Protein AF-A0A6B0XYG4-F1 (afdb_monomer_lite)

Structure (mmCIF, N/CA/C/O backbone):
data_AF-A0A6B0XYG4-F1
#
_entry.id   AF-A0A6B0XYG4-F1
#
loop_
_atom_site.group_PDB
_atom_site.id
_atom_site.type_symbol
_atom_site.label_atom_id
_a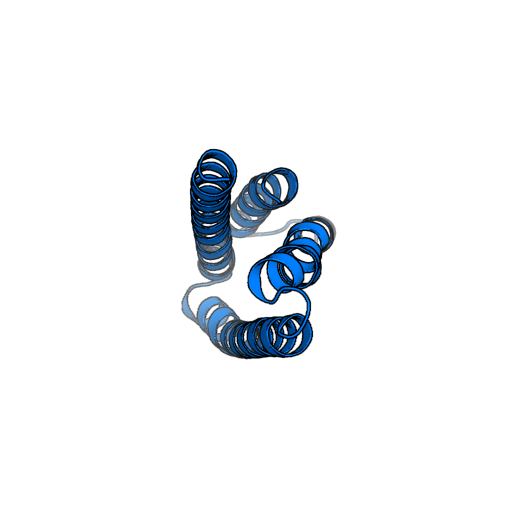tom_site.label_alt_id
_atom_site.label_comp_id
_atom_site.label_asym_id
_atom_site.label_entity_id
_atom_site.label_seq_id
_atom_site.pdbx_PDB_ins_code
_atom_site.Cartn_x
_atom_site.Cartn_y
_atom_site.Cartn_z
_atom_site.occupancy
_atom_site.B_iso_or_equiv
_atom_site.auth_seq_id
_atom_site.auth_comp_id
_atom_site.auth_asym_id
_atom_site.auth_atom_id
_atom_site.pdbx_PDB_model_num
ATOM 1 N N . MET A 1 1 ? -2.395 9.507 6.071 1.00 77.06 1 MET A N 1
ATOM 2 C CA . MET A 1 1 ? -2.700 8.281 5.297 1.00 77.06 1 MET A CA 1
ATOM 3 C C . MET A 1 1 ? -2.680 8.533 3.785 1.00 77.06 1 MET A C 1
ATOM 5 O O . MET A 1 1 ? -1.785 8.017 3.128 1.00 77.06 1 MET A O 1
ATOM 9 N N . LEU A 1 2 ? -3.558 9.382 3.230 1.00 79.44 2 LEU A N 1
ATOM 10 C CA . LEU A 1 2 ? -3.598 9.676 1.780 1.00 79.44 2 LEU A CA 1
ATOM 11 C C . LEU A 1 2 ? -2.284 10.247 1.215 1.00 79.44 2 LEU A C 1
ATOM 13 O O . LEU A 1 2 ? -1.827 9.803 0.166 1.00 79.44 2 LEU A O 1
ATOM 17 N N . ALA A 1 3 ? -1.633 11.151 1.955 1.00 79.94 3 ALA A N 1
ATOM 18 C CA . ALA A 1 3 ? -0.347 11.739 1.570 1.00 79.94 3 ALA A CA 1
ATOM 19 C C . ALA A 1 3 ? 0.798 10.715 1.422 1.00 79.94 3 ALA A C 1
ATOM 21 O O . ALA A 1 3 ? 1.766 11.000 0.733 1.00 79.94 3 ALA A O 1
ATOM 22 N N . GLY A 1 4 ? 0.691 9.532 2.045 1.00 80.44 4 GLY A N 1
ATOM 23 C CA . GLY A 1 4 ? 1.644 8.431 1.857 1.00 80.44 4 GLY A CA 1
ATOM 24 C C . GLY A 1 4 ? 1.225 7.460 0.748 1.00 80.44 4 GLY A C 1
ATOM 25 O O . GLY A 1 4 ? 2.068 6.991 -0.008 1.00 80.44 4 GLY A O 1
ATOM 26 N N . LEU A 1 5 ? -0.079 7.195 0.605 1.00 83.31 5 LEU A N 1
ATOM 27 C CA . LEU A 1 5 ? -0.608 6.233 -0.373 1.00 83.31 5 LEU A CA 1
ATOM 28 C C . LEU A 1 5 ? -0.521 6.727 -1.824 1.00 83.31 5 LEU A C 1
ATOM 30 O O . LEU A 1 5 ? -0.195 5.948 -2.712 1.00 83.31 5 LEU A O 1
ATOM 34 N N . ILE A 1 6 ? -0.783 8.011 -2.076 1.00 87.06 6 ILE A N 1
ATOM 35 C CA . ILE A 1 6 ? -0.726 8.588 -3.430 1.00 87.06 6 ILE A CA 1
ATOM 36 C C . ILE A 1 6 ? 0.686 8.481 -4.038 1.00 87.06 6 ILE A C 1
ATOM 38 O O . ILE A 1 6 ? 0.818 7.917 -5.127 1.00 87.06 6 ILE A O 1
ATOM 42 N N . PRO A 1 7 ? 1.758 8.950 -3.369 1.00 86.88 7 PRO A N 1
ATOM 43 C CA . PRO A 1 7 ? 3.105 8.790 -3.909 1.00 86.88 7 PRO A CA 1
ATOM 44 C C . PRO A 1 7 ? 3.560 7.324 -3.939 1.00 86.88 7 PRO A C 1
ATOM 46 O O . PRO A 1 7 ? 4.327 6.957 -4.824 1.00 86.88 7 PRO A O 1
ATOM 49 N N . LEU A 1 8 ? 3.045 6.459 -3.056 1.00 87.19 8 LEU A N 1
ATOM 50 C CA . LEU A 1 8 ? 3.312 5.018 -3.109 1.00 87.19 8 LEU A CA 1
ATOM 51 C C . LEU A 1 8 ? 2.767 4.379 -4.398 1.00 87.19 8 LEU A C 1
ATOM 53 O O . LEU A 1 8 ? 3.479 3.608 -5.037 1.00 87.19 8 LEU A O 1
ATOM 57 N N . ILE A 1 9 ? 1.546 4.731 -4.819 1.00 88.81 9 ILE A N 1
ATOM 58 C CA . ILE A 1 9 ? 0.968 4.268 -6.093 1.00 88.81 9 ILE A CA 1
ATOM 59 C C . ILE A 1 9 ? 1.848 4.708 -7.270 1.00 88.81 9 ILE A C 1
ATOM 61 O O . ILE A 1 9 ? 2.130 3.905 -8.158 1.00 88.81 9 ILE A O 1
ATOM 65 N N . ALA A 1 10 ? 2.324 5.957 -7.260 1.00 88.25 10 ALA A N 1
ATOM 66 C CA . ALA A 1 10 ? 3.211 6.470 -8.302 1.00 88.25 10 ALA A CA 1
ATOM 67 C C . ALA A 1 10 ? 4.550 5.711 -8.348 1.00 88.25 10 ALA A C 1
ATOM 69 O O . ALA A 1 10 ? 4.987 5.314 -9.425 1.00 88.25 10 ALA A O 1
ATOM 70 N N . ILE A 1 11 ? 5.172 5.449 -7.193 1.00 87.94 11 ILE A N 1
ATOM 71 C CA . ILE A 1 11 ? 6.427 4.684 -7.102 1.00 87.94 11 ILE A CA 1
ATOM 72 C C . ILE A 1 11 ? 6.242 3.255 -7.621 1.00 87.94 11 ILE A C 1
ATOM 74 O O . ILE A 1 11 ? 7.068 2.781 -8.398 1.00 87.94 11 ILE A O 1
ATOM 78 N N . LEU A 1 12 ? 5.150 2.582 -7.248 1.00 85.62 12 LEU A N 1
ATOM 79 C CA . LEU A 1 12 ? 4.845 1.233 -7.733 1.00 85.62 12 LEU A CA 1
ATOM 80 C C . LEU A 1 12 ? 4.578 1.217 -9.245 1.00 85.62 12 LEU A C 1
ATOM 82 O O . LEU A 1 12 ? 5.052 0.319 -9.937 1.00 85.62 12 LEU A O 1
ATOM 86 N N . GLY A 1 13 ? 3.892 2.234 -9.774 1.00 85.19 13 GLY A N 1
ATOM 87 C CA . GLY A 1 13 ? 3.690 2.400 -11.214 1.00 85.19 13 GLY A CA 1
ATOM 88 C C . GLY A 1 13 ? 5.001 2.612 -11.976 1.00 85.19 13 GLY A C 1
ATOM 89 O O . GLY A 1 13 ? 5.212 2.000 -13.020 1.00 85.19 13 GLY A O 1
ATOM 90 N N . ILE A 1 14 ? 5.918 3.415 -11.423 1.00 85.38 14 ILE A N 1
ATOM 91 C CA . ILE A 1 14 ? 7.259 3.612 -11.989 1.00 85.38 14 ILE A CA 1
ATOM 92 C C . ILE A 1 14 ? 8.037 2.294 -11.955 1.00 85.38 14 ILE A C 1
ATOM 94 O O . ILE A 1 14 ? 8.592 1.895 -12.974 1.00 85.38 14 ILE A O 1
ATOM 98 N N . MET A 1 15 ? 8.036 1.576 -10.830 1.00 83.81 15 MET A N 1
ATOM 99 C CA . MET A 1 15 ? 8.718 0.283 -10.717 1.00 83.81 15 MET A CA 1
ATOM 100 C C . MET A 1 15 ? 8.186 -0.755 -11.710 1.00 83.81 15 MET A C 1
ATOM 102 O O . MET A 1 15 ? 8.984 -1.451 -12.329 1.00 83.81 15 MET A O 1
ATOM 106 N N . GLY A 1 16 ? 6.869 -0.812 -11.925 1.00 81.94 16 GLY A N 1
ATOM 107 C CA . GLY A 1 16 ? 6.248 -1.699 -12.913 1.00 81.94 16 GLY A CA 1
ATOM 108 C C . GLY A 1 16 ? 6.489 -1.306 -14.377 1.00 81.94 16 GLY A C 1
ATOM 109 O O . GLY A 1 16 ? 6.043 -2.013 -15.273 1.00 81.94 16 GLY A O 1
ATOM 110 N N . SER A 1 17 ? 7.156 -0.176 -14.631 1.00 81.94 17 SER A N 1
ATOM 111 C CA . SER A 1 17 ? 7.543 0.279 -15.974 1.00 81.94 17 SER A CA 1
ATOM 112 C C . SER A 1 17 ? 9.025 0.036 -16.297 1.00 81.94 17 SER A C 1
ATOM 114 O O . SER A 1 17 ? 9.431 0.130 -17.457 1.00 81.94 17 SER A O 1
ATOM 116 N N . ILE A 1 18 ? 9.843 -0.300 -15.289 1.00 82.00 18 ILE A N 1
ATOM 117 C CA . ILE A 1 18 ? 11.282 -0.541 -15.443 1.00 82.00 18 ILE A CA 1
ATOM 118 C C . ILE A 1 18 ? 11.503 -1.985 -15.907 1.00 82.00 18 ILE A C 1
ATOM 120 O O . ILE A 1 18 ? 11.527 -2.913 -15.104 1.00 82.00 18 ILE A O 1
ATOM 124 N N . ARG A 1 19 ? 11.711 -2.162 -17.216 1.00 69.56 19 ARG A N 1
ATOM 125 C CA . ARG A 1 19 ? 11.969 -3.476 -17.835 1.00 69.56 19 ARG A CA 1
ATOM 126 C C . ARG A 1 19 ? 13.431 -3.910 -17.755 1.00 69.56 19 ARG A C 1
ATOM 128 O O . ARG A 1 19 ? 13.705 -5.074 -17.494 1.00 69.56 19 ARG A O 1
ATOM 135 N N . GLU A 1 20 ? 14.357 -2.967 -17.931 1.00 72.56 20 GLU A N 1
ATOM 136 C CA . GLU A 1 20 ? 15.801 -3.200 -17.827 1.00 72.56 20 GLU A CA 1
ATOM 137 C C . GLU A 1 20 ? 16.459 -2.082 -17.007 1.00 72.56 20 GLU A C 1
ATOM 139 O O . GLU A 1 20 ? 16.703 -0.984 -17.517 1.00 72.56 20 GLU A O 1
ATOM 144 N N . PRO A 1 21 ? 16.723 -2.305 -15.711 1.00 68.50 21 PRO A N 1
ATOM 145 C CA . PRO A 1 21 ? 17.423 -1.320 -14.906 1.00 68.50 21 PRO A CA 1
ATOM 146 C C . PRO A 1 21 ? 18.899 -1.273 -15.317 1.00 68.50 21 PRO A C 1
ATOM 148 O O . PRO A 1 21 ? 19.650 -2.212 -15.072 1.00 68.50 21 PRO A O 1
ATOM 151 N N . GLY A 1 22 ? 19.348 -0.142 -15.869 1.00 72.94 22 GLY A N 1
ATOM 152 C CA . GLY A 1 22 ? 20.773 0.097 -16.148 1.00 72.94 22 GLY A CA 1
ATOM 153 C C . GLY A 1 22 ? 21.660 0.142 -14.890 1.00 72.94 22 GLY A C 1
ATOM 154 O O . GLY A 1 22 ? 22.882 0.124 -14.994 1.00 72.94 22 GLY A O 1
ATOM 155 N N . SER A 1 23 ? 21.060 0.206 -13.694 1.00 80.00 23 SER A N 1
ATOM 156 C CA . SER A 1 23 ? 21.736 0.136 -12.395 1.00 80.00 23 SER A CA 1
ATOM 157 C C . SER A 1 23 ? 20.794 -0.395 -11.312 1.00 80.00 23 SER A C 1
ATOM 159 O O . SER A 1 23 ? 19.624 -0.013 -11.254 1.00 80.00 23 SER A O 1
ATOM 161 N N . ALA A 1 24 ? 21.323 -1.218 -10.401 1.00 82.69 24 ALA A N 1
ATOM 162 C CA . ALA A 1 24 ? 20.587 -1.751 -9.252 1.00 82.69 24 ALA A CA 1
ATOM 163 C C . ALA A 1 24 ? 20.234 -0.684 -8.197 1.00 82.69 24 ALA A C 1
ATOM 165 O O . ALA A 1 24 ? 19.333 -0.893 -7.387 1.00 82.69 24 ALA A O 1
ATOM 166 N N . VAL A 1 25 ? 20.909 0.472 -8.214 1.00 88.19 25 VAL A N 1
ATOM 167 C CA . VAL A 1 25 ? 20.706 1.546 -7.226 1.00 88.19 25 VAL A CA 1
ATOM 168 C C . VAL A 1 25 ? 19.293 2.124 -7.313 1.00 88.19 25 VAL A C 1
ATOM 170 O O . VAL A 1 25 ? 18.669 2.377 -6.285 1.00 88.19 25 VAL A O 1
ATOM 173 N N . LEU A 1 26 ? 18.762 2.299 -8.525 1.00 85.00 26 LEU A N 1
ATOM 174 C CA . LEU A 1 26 ? 17.454 2.922 -8.727 1.00 85.00 26 LEU A CA 1
ATOM 175 C C . LEU A 1 26 ? 16.302 2.074 -8.141 1.00 85.00 26 LEU A C 1
ATOM 177 O O . LEU A 1 26 ? 15.550 2.612 -7.328 1.00 85.00 26 LEU A O 1
ATOM 181 N N . PRO A 1 27 ? 16.173 0.764 -8.445 1.00 84.75 27 PRO A N 1
ATOM 182 C CA . PRO A 1 27 ? 15.197 -0.099 -7.777 1.00 84.75 27 PRO A CA 1
ATOM 183 C C . PRO A 1 27 ? 15.337 -0.115 -6.249 1.00 84.75 27 PRO A C 1
ATOM 185 O O . PRO A 1 27 ? 14.332 -0.060 -5.546 1.00 84.75 27 PRO A O 1
ATOM 188 N N . LEU A 1 28 ? 16.567 -0.135 -5.725 1.00 87.25 28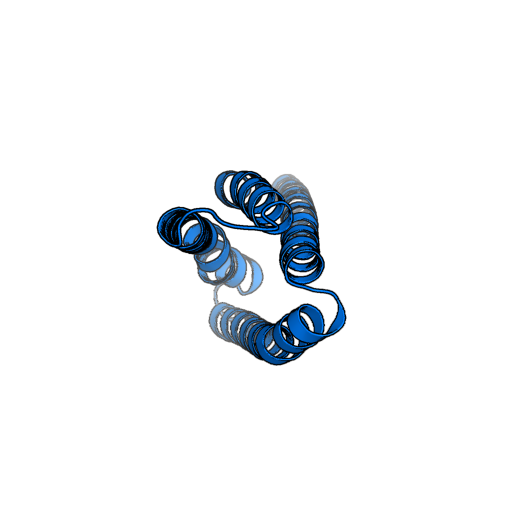 LEU A N 1
ATOM 189 C CA . LEU A 1 28 ? 16.838 -0.118 -4.281 1.00 87.25 28 LEU A CA 1
ATOM 190 C C . LEU A 1 28 ? 16.303 1.148 -3.601 1.00 87.25 28 LEU A C 1
ATOM 192 O O . LEU A 1 28 ? 15.655 1.065 -2.555 1.00 87.25 28 LEU A O 1
ATOM 196 N N . VAL A 1 29 ? 16.534 2.315 -4.207 1.00 90.81 29 VAL A N 1
ATOM 197 C CA . VAL A 1 29 ? 16.018 3.594 -3.703 1.00 90.81 29 VAL A CA 1
ATOM 198 C C . VAL A 1 29 ? 14.492 3.625 -3.759 1.00 90.81 29 VAL A C 1
ATOM 200 O O . VAL A 1 29 ? 13.863 4.029 -2.784 1.00 90.81 29 VAL A O 1
ATOM 203 N N . LEU A 1 30 ? 13.887 3.157 -4.855 1.00 87.69 30 LEU A N 1
ATOM 204 C CA . LEU A 1 30 ? 12.430 3.138 -5.016 1.00 87.69 30 LEU A CA 1
ATOM 205 C C . LEU A 1 30 ? 11.745 2.209 -4.004 1.00 87.69 30 LEU A C 1
ATOM 207 O O . LEU A 1 30 ? 10.768 2.616 -3.379 1.00 87.69 30 LEU A O 1
ATOM 211 N N . VAL A 1 31 ? 12.285 1.008 -3.771 1.00 87.50 31 VAL A N 1
ATOM 212 C CA . VAL A 1 31 ? 11.771 0.082 -2.744 1.00 87.50 31 VAL A CA 1
ATOM 213 C C . VAL A 1 31 ? 11.922 0.674 -1.344 1.00 87.50 31 VAL A C 1
ATOM 215 O O . VAL A 1 31 ? 10.992 0.606 -0.542 1.00 87.50 31 VAL A O 1
ATOM 218 N N . SER A 1 32 ? 13.063 1.302 -1.051 1.00 90.00 32 SER A N 1
ATOM 219 C CA . SER A 1 32 ? 13.302 1.939 0.251 1.00 90.00 32 SER A CA 1
ATOM 220 C C . SER A 1 32 ? 12.344 3.109 0.490 1.00 90.00 32 SER A C 1
ATOM 222 O O . SER A 1 32 ? 11.773 3.238 1.572 1.00 90.00 32 SER A O 1
ATOM 224 N N . ALA A 1 33 ? 12.110 3.933 -0.534 1.00 89.31 33 ALA A N 1
ATOM 225 C CA . ALA A 1 33 ? 11.134 5.014 -0.484 1.00 89.31 33 ALA A CA 1
ATOM 226 C C . ALA A 1 33 ? 9.711 4.470 -0.279 1.00 89.31 33 ALA A C 1
ATOM 228 O O . ALA A 1 33 ? 8.993 4.957 0.593 1.00 89.31 33 ALA A O 1
ATOM 229 N N . ALA A 1 34 ? 9.321 3.422 -1.011 1.00 88.31 34 ALA A N 1
ATOM 230 C CA . ALA A 1 34 ? 8.029 2.763 -0.834 1.00 88.31 34 ALA A CA 1
ATOM 231 C C . ALA A 1 34 ? 7.832 2.258 0.607 1.00 88.31 34 ALA A C 1
ATOM 233 O O . ALA A 1 34 ? 6.774 2.489 1.195 1.00 88.31 34 ALA A O 1
ATOM 234 N N . ALA A 1 35 ? 8.859 1.644 1.206 1.00 87.12 35 ALA A N 1
ATOM 235 C CA . ALA A 1 35 ? 8.815 1.171 2.588 1.00 87.12 35 ALA A CA 1
ATOM 236 C C . ALA A 1 35 ? 8.598 2.319 3.590 1.00 87.12 35 ALA A C 1
ATOM 238 O O . ALA A 1 35 ? 7.716 2.228 4.442 1.00 87.12 35 ALA A O 1
ATOM 239 N N . ILE A 1 36 ? 9.336 3.427 3.453 1.00 88.69 36 ILE A N 1
ATOM 240 C CA . ILE A 1 36 ? 9.175 4.614 4.313 1.00 88.69 36 ILE A CA 1
ATOM 241 C C . ILE A 1 36 ? 7.755 5.183 4.201 1.00 88.69 36 ILE A C 1
ATOM 243 O O . ILE A 1 36 ? 7.124 5.493 5.212 1.00 88.69 36 ILE A O 1
ATOM 247 N N . LEU A 1 37 ? 7.227 5.289 2.980 1.00 87.38 37 LEU A N 1
ATOM 248 C CA . LEU A 1 37 ? 5.880 5.807 2.735 1.00 87.38 37 LEU A CA 1
ATOM 249 C C . LEU A 1 37 ? 4.786 4.910 3.330 1.00 87.38 37 LEU A C 1
ATOM 251 O O . LEU A 1 37 ? 3.743 5.415 3.751 1.00 87.38 37 LEU A O 1
ATOM 255 N N . MET A 1 38 ? 5.021 3.598 3.396 1.00 83.50 38 MET A N 1
ATOM 256 C CA . MET A 1 38 ? 4.073 2.618 3.928 1.00 83.50 38 MET A CA 1
ATOM 257 C C . MET A 1 38 ? 3.951 2.656 5.462 1.00 83.50 38 MET A C 1
ATOM 259 O O . MET A 1 38 ? 2.883 2.339 5.992 1.00 83.50 38 MET A O 1
ATOM 263 N N . ILE A 1 39 ? 4.985 3.108 6.185 1.00 84.56 39 ILE A N 1
ATOM 264 C CA . ILE A 1 39 ? 4.971 3.194 7.660 1.00 84.56 39 ILE A CA 1
ATOM 265 C C . ILE A 1 39 ? 3.811 4.064 8.163 1.00 84.56 39 ILE A C 1
ATOM 267 O O . ILE A 1 39 ? 3.182 3.735 9.171 1.00 84.56 39 ILE A O 1
ATOM 271 N N . GLY A 1 40 ? 3.495 5.152 7.453 1.00 83.06 40 GLY A N 1
ATOM 272 C CA . GLY A 1 40 ? 2.424 6.079 7.826 1.00 83.06 40 GLY A CA 1
ATOM 273 C C . GLY A 1 40 ? 1.036 5.424 7.826 1.00 83.06 40 GLY A C 1
ATOM 274 O O . GLY A 1 40 ? 0.386 5.392 8.871 1.00 83.06 40 GLY A O 1
ATOM 275 N N . PRO A 1 41 ? 0.556 4.899 6.680 1.00 81.44 41 PRO A N 1
ATOM 276 C CA . PRO A 1 41 ? -0.704 4.160 6.604 1.00 81.44 41 PRO A CA 1
ATOM 277 C C . PRO A 1 41 ? -0.776 2.973 7.571 1.00 81.44 41 PRO A C 1
ATOM 279 O O . PRO A 1 41 ? -1.807 2.791 8.213 1.00 81.44 41 PRO A O 1
ATOM 282 N N . TYR A 1 42 ? 0.315 2.214 7.715 1.00 80.38 42 TYR A N 1
ATOM 283 C CA . TYR A 1 42 ? 0.367 1.059 8.612 1.00 80.38 42 TYR A CA 1
ATOM 284 C C . TYR A 1 42 ? 0.176 1.461 10.083 1.00 80.38 42 TYR A C 1
ATOM 286 O O . TYR A 1 42 ? -0.708 0.944 10.766 1.00 80.38 42 TYR A O 1
ATOM 294 N N . SER A 1 43 ? 0.942 2.449 10.553 1.00 82.62 43 SER A N 1
ATOM 295 C CA . SER A 1 43 ? 0.857 2.945 11.934 1.00 82.62 43 SER A CA 1
ATOM 296 C C . SER A 1 43 ? -0.494 3.595 12.236 1.00 82.62 43 SER A C 1
ATOM 298 O O . SER A 1 43 ? -1.017 3.460 13.340 1.00 82.62 43 SER A O 1
ATOM 300 N N . PHE A 1 44 ? -1.085 4.287 11.257 1.00 80.56 44 PHE A N 1
ATOM 301 C CA . PHE A 1 44 ? -2.391 4.923 11.421 1.00 80.56 44 PHE A CA 1
ATOM 302 C C . PHE A 1 44 ? -3.521 3.895 11.572 1.00 80.56 44 PHE A C 1
ATOM 304 O O . PHE A 1 44 ? -4.386 4.060 12.432 1.00 80.56 44 PHE A O 1
ATOM 311 N N . LEU A 1 45 ? -3.486 2.818 10.778 1.00 78.31 45 LEU A N 1
ATOM 312 C CA . LEU A 1 45 ? -4.458 1.729 10.856 1.00 78.31 45 LEU A CA 1
ATOM 313 C C . LEU A 1 45 ? -4.367 0.979 12.193 1.00 78.31 45 LEU A C 1
ATOM 315 O O . LEU A 1 45 ? -5.381 0.775 12.857 1.00 78.31 45 LEU A O 1
ATOM 319 N N . ALA A 1 46 ? -3.157 0.597 12.606 1.00 75.00 46 ALA A N 1
ATOM 320 C CA . ALA A 1 46 ? -2.954 -0.144 13.849 1.00 75.00 46 ALA A CA 1
ATOM 321 C C . ALA A 1 46 ? -3.186 0.715 15.105 1.00 75.00 46 ALA A C 1
ATOM 323 O O . ALA A 1 46 ? -3.628 0.191 16.124 1.00 75.00 46 ALA A O 1
ATOM 324 N N . GLY A 1 47 ? -2.902 2.019 15.042 1.00 78.06 47 GLY A N 1
ATOM 325 C CA . GLY A 1 47 ? -3.036 2.944 16.167 1.00 78.06 47 GLY A CA 1
ATOM 326 C C . GLY A 1 47 ? -4.414 3.593 16.255 1.00 78.06 47 GLY A C 1
ATOM 327 O O . GLY A 1 47 ? -5.233 3.209 17.082 1.00 78.06 47 GLY A O 1
ATOM 328 N N . ALA A 1 48 ? -4.663 4.600 15.417 1.00 80.38 48 ALA A N 1
ATOM 329 C CA . ALA A 1 48 ? -5.851 5.447 15.525 1.00 80.38 48 ALA A CA 1
ATOM 330 C C . ALA A 1 48 ? -7.141 4.673 15.221 1.00 80.38 48 ALA A C 1
ATOM 332 O O . ALA A 1 48 ? -8.064 4.669 16.028 1.00 80.38 48 ALA A O 1
ATOM 333 N N . ILE A 1 49 ? -7.177 3.934 14.106 1.00 80.06 49 ILE A N 1
ATOM 334 C CA . ILE A 1 49 ? -8.400 3.239 13.671 1.00 80.06 49 ILE A CA 1
ATOM 335 C C . ILE A 1 49 ? -8.784 2.109 14.640 1.00 80.06 49 ILE A C 1
ATOM 337 O O . ILE A 1 49 ? -9.969 1.903 14.901 1.00 80.06 49 ILE A O 1
ATOM 341 N N . SER A 1 50 ? -7.810 1.388 15.205 1.00 80.75 50 SER A N 1
ATOM 342 C CA . SER A 1 50 ? -8.092 0.314 16.169 1.00 80.75 50 SER A CA 1
ATOM 343 C C . SER A 1 50 ? -8.677 0.841 17.486 1.00 80.75 50 SER A C 1
ATOM 345 O O . SER A 1 50 ? -9.578 0.220 18.055 1.00 80.75 50 SER A O 1
ATOM 347 N N . LEU A 1 51 ? -8.201 2.004 17.946 1.00 80.38 51 LEU A N 1
ATOM 348 C CA . LEU A 1 51 ? -8.703 2.687 19.137 1.00 80.38 51 LEU A CA 1
ATOM 349 C C . LEU A 1 51 ? -10.095 3.277 18.895 1.00 80.38 51 LEU A C 1
ATOM 351 O O . LEU A 1 51 ? -10.978 3.090 19.733 1.00 80.38 51 LEU A O 1
ATOM 355 N N . ASP A 1 52 ? -10.303 3.915 17.742 1.00 82.12 52 ASP A N 1
ATOM 356 C CA . ASP A 1 52 ? -11.583 4.515 17.358 1.00 82.12 52 ASP A CA 1
ATOM 357 C C . ASP A 1 52 ? -12.688 3.456 17.229 1.00 82.12 52 ASP A C 1
ATOM 359 O O . ASP A 1 52 ? -13.810 3.660 17.689 1.00 82.12 52 ASP A O 1
ATOM 363 N N . LEU A 1 53 ? -12.373 2.297 16.641 1.00 79.19 53 LEU A N 1
ATOM 364 C CA . LEU A 1 53 ? -13.331 1.203 16.462 1.00 79.19 53 LEU A CA 1
ATOM 365 C C . LEU A 1 53 ? -13.550 0.376 17.737 1.00 79.19 53 LEU A C 1
ATOM 367 O O . LEU A 1 53 ? -14.654 -0.114 17.969 1.00 79.19 53 LEU A O 1
ATOM 371 N N . GLY A 1 54 ? -12.517 0.196 18.562 1.00 77.06 54 GLY A N 1
ATOM 372 C CA . GLY A 1 54 ? -12.598 -0.645 19.756 1.00 77.06 54 GLY A CA 1
ATOM 373 C C . GLY A 1 54 ? -13.036 0.077 21.034 1.00 77.06 54 GLY A C 1
ATOM 374 O O . GLY A 1 54 ? -13.462 -0.572 21.994 1.00 77.06 54 GLY A O 1
ATOM 375 N N . GLY A 1 55 ? -12.945 1.407 21.084 1.00 78.25 55 GLY A N 1
ATOM 376 C CA . GLY A 1 55 ? -13.313 2.200 22.258 1.00 78.25 55 GLY A CA 1
ATOM 377 C C . GLY A 1 55 ? -12.533 1.823 23.530 1.00 78.25 55 GLY A C 1
ATOM 378 O O . GLY A 1 55 ? -11.454 1.234 23.482 1.00 78.25 55 GLY A O 1
ATOM 379 N N . LYS A 1 56 ? -13.084 2.152 24.710 1.00 74.00 56 LYS A N 1
ATOM 380 C CA . LYS A 1 56 ? -12.394 1.980 26.011 1.00 74.00 56 LYS A CA 1
ATOM 381 C C . LYS A 1 56 ? -12.096 0.525 26.401 1.00 74.00 56 LYS A C 1
ATOM 383 O O . LYS A 1 56 ? -11.187 0.306 27.193 1.00 74.00 56 LYS A O 1
ATOM 388 N N . VAL A 1 57 ? -12.876 -0.441 25.909 1.00 76.12 57 VAL A N 1
ATOM 389 C CA . VAL A 1 57 ? -12.828 -1.844 26.376 1.00 76.12 57 VAL A CA 1
ATOM 390 C C . VAL A 1 57 ? -12.447 -2.821 25.257 1.00 76.12 57 VAL A C 1
ATOM 392 O O . VAL A 1 57 ? -11.844 -3.853 25.531 1.00 76.12 57 VAL A O 1
ATOM 395 N N . GLY A 1 58 ? -12.752 -2.503 23.995 1.00 79.88 58 GLY A N 1
ATOM 396 C CA . GLY A 1 58 ? -12.562 -3.394 22.844 1.00 79.88 58 GLY A CA 1
ATOM 397 C C . GLY A 1 58 ? -11.364 -3.063 21.949 1.00 79.88 58 GLY A C 1
ATOM 398 O O . GLY A 1 58 ? -11.174 -3.728 20.928 1.00 79.88 58 GLY A O 1
ATOM 399 N N . SER A 1 59 ? -10.548 -2.061 22.289 1.00 80.50 59 SER A N 1
ATOM 400 C CA . SER A 1 59 ? -9.393 -1.647 21.474 1.00 80.50 59 SER A CA 1
A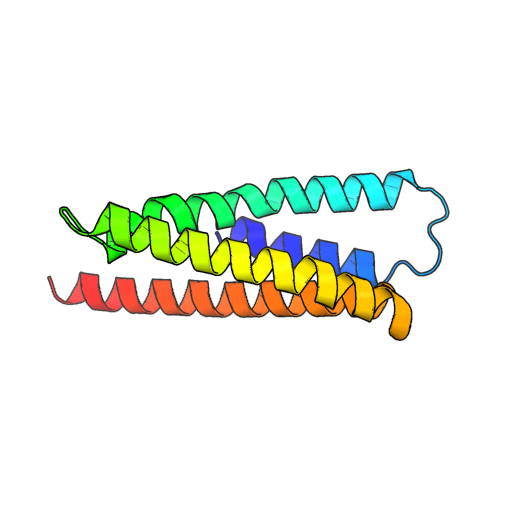TOM 401 C C . SER A 1 59 ? -8.343 -2.743 21.316 1.00 80.50 59 SER A C 1
ATOM 403 O O . SER A 1 59 ? -7.826 -2.935 20.218 1.00 80.50 59 SER A O 1
ATOM 405 N N . SER A 1 60 ? -8.085 -3.531 22.363 1.00 82.31 60 SER A N 1
ATOM 406 C CA . SER A 1 60 ? -7.132 -4.647 22.308 1.00 82.31 60 SER A CA 1
ATOM 407 C C . SER A 1 60 ? -7.584 -5.755 21.352 1.00 82.31 60 SER A C 1
ATOM 409 O O . SER A 1 60 ? -6.790 -6.249 20.557 1.00 82.31 60 SER A O 1
ATOM 411 N N . THR A 1 61 ? -8.872 -6.110 21.379 1.00 86.06 61 THR A N 1
ATOM 412 C CA . THR A 1 61 ? -9.440 -7.132 20.485 1.00 86.06 61 THR A CA 1
ATOM 413 C C . THR A 1 61 ? -9.468 -6.635 19.044 1.00 86.06 61 THR A C 1
ATOM 415 O O . THR A 1 61 ? -9.096 -7.362 18.128 1.00 86.06 61 THR A O 1
ATOM 418 N N . THR A 1 62 ? -9.846 -5.373 18.842 1.00 84.69 62 THR A N 1
ATOM 419 C CA . THR A 1 62 ? -9.879 -4.747 17.515 1.00 84.69 62 THR A CA 1
ATOM 420 C C . THR A 1 62 ? -8.480 -4.659 16.908 1.00 84.69 62 THR A C 1
ATOM 422 O O . THR A 1 62 ? -8.290 -5.020 15.749 1.00 84.69 62 THR A O 1
ATOM 425 N N . SER A 1 63 ? -7.483 -4.256 17.700 1.00 84.56 63 SER A N 1
ATOM 426 C CA . SER A 1 63 ? -6.077 -4.254 17.290 1.00 84.56 63 SER A CA 1
ATOM 427 C C . SER A 1 63 ? -5.595 -5.663 16.926 1.00 84.56 63 SER A C 1
ATOM 429 O O . SER A 1 63 ? -5.009 -5.841 15.861 1.00 84.56 63 SER A O 1
ATOM 431 N N . GLY A 1 64 ? -5.940 -6.682 17.724 1.00 87.06 64 GLY A N 1
ATOM 432 C CA . GLY A 1 64 ? -5.608 -8.078 17.422 1.00 87.06 64 GLY A CA 1
ATOM 433 C C . GLY A 1 64 ? -6.236 -8.603 16.124 1.00 87.06 64 GLY A C 1
ATOM 434 O O . GLY A 1 64 ? -5.582 -9.322 15.372 1.00 87.06 64 GLY A O 1
ATOM 435 N N . LEU A 1 65 ? -7.478 -8.218 15.813 1.00 89.25 65 LEU A N 1
ATOM 436 C CA . LEU A 1 65 ? -8.128 -8.579 14.545 1.00 89.25 65 LEU A CA 1
ATOM 437 C C . LEU A 1 65 ? -7.482 -7.883 13.340 1.00 89.25 65 LEU A C 1
ATOM 439 O O . LEU A 1 65 ? -7.304 -8.512 12.296 1.00 89.25 65 LEU A O 1
ATOM 443 N N . ILE A 1 66 ? -7.111 -6.607 13.482 1.00 87.50 66 ILE A N 1
ATOM 444 C CA . ILE A 1 66 ? -6.382 -5.860 12.447 1.00 87.50 66 ILE A CA 1
ATOM 445 C C . ILE A 1 66 ? -5.027 -6.521 12.178 1.00 87.50 66 ILE A C 1
ATOM 447 O O . ILE A 1 66 ? -4.662 -6.719 11.020 1.00 87.50 66 ILE A O 1
ATOM 451 N N . ASP A 1 67 ? -4.315 -6.909 13.234 1.00 88.19 67 ASP A N 1
ATOM 452 C CA . ASP A 1 67 ? -3.010 -7.558 13.125 1.00 88.19 67 ASP A CA 1
ATOM 453 C C . ASP A 1 67 ? -3.126 -8.939 12.456 1.00 88.19 67 ASP A C 1
ATOM 455 O O . ASP A 1 67 ? -2.404 -9.241 11.506 1.00 88.19 67 ASP A O 1
ATOM 459 N N . ALA A 1 68 ? -4.121 -9.746 12.846 1.00 89.56 68 ALA A N 1
ATOM 460 C CA . ALA A 1 68 ? -4.401 -11.032 12.207 1.00 89.56 68 ALA A CA 1
ATOM 461 C C . ALA A 1 68 ? -4.694 -10.889 10.701 1.00 89.56 68 ALA A C 1
ATOM 463 O O . ALA A 1 68 ? -4.152 -11.641 9.886 1.00 89.56 68 ALA A O 1
ATOM 464 N N . ALA A 1 69 ? -5.510 -9.904 10.311 1.00 89.06 69 ALA A N 1
ATOM 465 C CA . ALA A 1 69 ? -5.764 -9.602 8.904 1.00 89.06 69 ALA A CA 1
ATOM 466 C C . ALA A 1 69 ? -4.481 -9.163 8.172 1.00 89.06 69 ALA A C 1
ATOM 468 O O . ALA A 1 69 ? -4.241 -9.588 7.039 1.00 89.06 69 ALA A O 1
ATOM 469 N N . GLY A 1 70 ? -3.628 -8.373 8.832 1.00 88.19 70 GLY A N 1
ATOM 470 C CA . GLY A 1 70 ? -2.313 -7.975 8.329 1.00 88.19 70 GLY A CA 1
ATOM 471 C C . GLY A 1 70 ? -1.398 -9.169 8.048 1.00 88.19 70 GLY A C 1
ATOM 472 O O . GLY A 1 70 ? -0.839 -9.267 6.954 1.00 88.19 70 GLY A O 1
ATOM 473 N N . TYR A 1 71 ? -1.303 -10.123 8.978 1.00 90.31 71 TYR A N 1
ATOM 474 C CA . TYR A 1 71 ? -0.507 -11.342 8.796 1.00 90.31 71 TYR A CA 1
ATOM 475 C C . TYR A 1 71 ? -1.032 -12.237 7.672 1.00 90.31 71 TYR A C 1
ATOM 477 O O . TYR A 1 71 ? -0.241 -12.749 6.878 1.00 90.31 71 TYR A O 1
ATOM 485 N N . LEU A 1 72 ? -2.354 -12.395 7.551 1.00 90.94 72 LEU A N 1
ATOM 486 C CA . LEU A 1 72 ? -2.947 -13.118 6.422 1.00 90.94 72 LEU A CA 1
ATOM 487 C C . LEU A 1 72 ? -2.598 -12.445 5.088 1.00 90.94 72 LEU A C 1
ATOM 489 O O . LEU A 1 72 ? -2.208 -13.124 4.137 1.00 90.94 72 LEU A O 1
ATOM 493 N N . GLY A 1 73 ? -2.664 -11.112 5.036 1.00 87.69 73 GLY A N 1
ATOM 494 C CA . GLY A 1 73 ? -2.225 -10.327 3.884 1.00 87.69 73 GLY A CA 1
ATOM 495 C C . GLY A 1 73 ? -0.737 -10.506 3.573 1.00 87.69 73 GLY A C 1
ATOM 496 O O . GLY A 1 73 ? -0.371 -10.642 2.408 1.00 87.69 73 GLY A O 1
ATOM 497 N N . ALA A 1 74 ? 0.123 -10.575 4.592 1.00 87.38 74 ALA A N 1
ATOM 498 C CA . ALA A 1 74 ? 1.557 -10.802 4.422 1.00 87.38 74 ALA A CA 1
ATOM 499 C C . ALA A 1 74 ? 1.856 -12.184 3.815 1.00 87.38 74 ALA A C 1
ATOM 501 O O . ALA A 1 74 ? 2.647 -12.282 2.875 1.00 87.38 74 ALA A O 1
ATOM 502 N N . ILE A 1 75 ? 1.179 -13.238 4.284 1.00 91.19 75 ILE A N 1
ATOM 503 C CA . ILE A 1 75 ? 1.296 -14.592 3.719 1.00 91.19 75 ILE A CA 1
ATOM 504 C C . ILE A 1 75 ? 0.807 -14.606 2.266 1.00 91.19 75 ILE A C 1
ATOM 506 O O . ILE A 1 75 ? 1.504 -15.105 1.377 1.00 91.19 75 ILE A O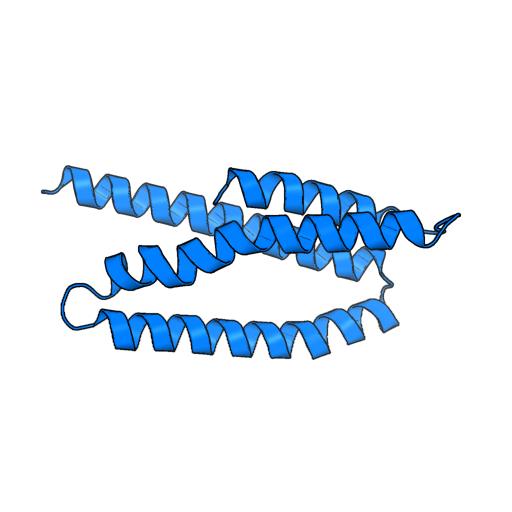 1
ATOM 510 N N . ALA A 1 76 ? -0.369 -14.022 2.013 1.00 88.06 76 ALA A N 1
ATOM 511 C CA . ALA A 1 76 ? -0.941 -13.926 0.675 1.00 88.06 76 ALA A CA 1
ATOM 512 C C . ALA A 1 76 ? -0.035 -13.135 -0.278 1.00 88.06 76 ALA A C 1
ATOM 514 O O . ALA A 1 76 ? 0.120 -13.524 -1.432 1.00 88.06 76 ALA A O 1
ATOM 515 N N . SER A 1 77 ? 0.612 -12.073 0.202 1.00 88.12 77 SER A N 1
ATOM 516 C CA . SER A 1 77 ? 1.575 -11.291 -0.572 1.00 88.12 77 SER A CA 1
ATOM 517 C C . SER A 1 77 ? 2.836 -12.101 -0.884 1.00 88.12 77 SER A C 1
ATOM 519 O O . SER A 1 77 ? 3.235 -12.183 -2.043 1.00 88.12 77 SER A O 1
ATOM 521 N N . GLY A 1 78 ? 3.422 -12.781 0.106 1.00 86.62 78 GLY A N 1
ATOM 522 C CA . GLY A 1 78 ? 4.635 -13.579 -0.090 1.00 86.62 78 GLY A CA 1
ATOM 523 C C . GLY A 1 78 ? 4.464 -14.676 -1.145 1.00 86.62 78 GLY A C 1
ATOM 524 O O . GLY A 1 78 ? 5.281 -14.800 -2.057 1.00 86.62 78 GLY A O 1
ATOM 525 N N . VAL A 1 79 ? 3.369 -15.436 -1.069 1.00 89.62 79 VAL A N 1
ATOM 526 C CA . VAL A 1 79 ? 3.080 -16.513 -2.032 1.00 89.62 79 VAL A CA 1
ATOM 527 C C . VAL A 1 79 ? 2.510 -15.956 -3.343 1.00 89.62 79 VAL A C 1
ATOM 529 O O . VAL A 1 79 ? 2.913 -16.362 -4.436 1.00 89.62 79 VAL A O 1
ATOM 532 N N . GLY A 1 80 ? 1.574 -15.012 -3.255 1.00 89.38 80 GLY A N 1
ATOM 533 C CA . GLY A 1 80 ? 0.845 -14.457 -4.392 1.00 89.38 80 GLY A CA 1
ATOM 534 C C . GLY A 1 80 ? 1.715 -13.577 -5.280 1.00 89.38 80 GLY A C 1
ATOM 535 O O . GLY A 1 80 ? 1.824 -13.840 -6.473 1.00 89.38 80 GLY A O 1
ATOM 536 N N . ILE A 1 81 ? 2.395 -12.578 -4.715 1.00 90.88 81 ILE A N 1
ATOM 537 C CA . ILE A 1 81 ? 3.255 -11.669 -5.487 1.00 90.88 81 ILE A CA 1
ATOM 538 C C . ILE A 1 81 ? 4.481 -12.410 -6.018 1.00 90.88 81 ILE A C 1
ATOM 540 O O . ILE A 1 81 ? 4.855 -12.208 -7.171 1.00 90.88 81 ILE A O 1
ATOM 544 N N . GLY A 1 82 ? 5.058 -13.324 -5.230 1.00 88.12 82 GLY A N 1
ATOM 545 C CA . GLY A 1 82 ? 6.168 -14.165 -5.679 1.00 88.12 82 GLY A CA 1
ATOM 546 C C . GLY A 1 82 ? 5.795 -15.036 -6.883 1.00 88.12 82 GLY A C 1
ATOM 547 O O . GLY A 1 82 ? 6.510 -15.055 -7.885 1.00 88.12 82 GLY A O 1
ATOM 548 N N . SER A 1 83 ? 4.644 -15.713 -6.830 1.00 90.19 83 SER A N 1
ATOM 549 C CA . SER A 1 83 ? 4.162 -16.523 -7.958 1.00 90.19 83 SER A CA 1
ATOM 550 C C . SER A 1 83 ? 3.731 -15.679 -9.163 1.00 90.19 83 SER A C 1
ATOM 552 O O . SER A 1 83 ? 3.970 -16.080 -10.305 1.00 90.19 83 SER A O 1
ATOM 554 N N . LEU A 1 84 ? 3.153 -14.496 -8.937 1.00 90.94 84 LEU A N 1
ATOM 555 C CA . LEU A 1 84 ? 2.778 -13.562 -9.997 1.00 90.94 84 LEU A CA 1
ATOM 556 C C . LEU A 1 84 ? 4.012 -13.016 -10.723 1.00 90.94 84 LEU A C 1
ATOM 558 O O . LEU A 1 84 ? 4.037 -13.018 -11.951 1.00 90.94 84 LEU A O 1
ATOM 562 N N . ALA A 1 85 ? 5.058 -12.642 -9.983 1.00 90.69 85 ALA A N 1
ATOM 563 C CA . ALA A 1 85 ? 6.323 -12.188 -10.551 1.00 90.69 85 ALA A CA 1
ATOM 564 C C . ALA A 1 85 ? 6.976 -13.268 -11.429 1.00 90.69 85 ALA A C 1
ATOM 566 O O . ALA A 1 85 ? 7.485 -12.962 -12.504 1.00 90.69 85 ALA A O 1
ATOM 567 N N . GLN A 1 86 ? 6.911 -14.538 -11.016 1.00 91.94 86 GLN A N 1
ATOM 568 C CA . GLN A 1 86 ? 7.457 -15.657 -11.794 1.00 91.94 86 GLN A CA 1
ATOM 569 C C . GLN A 1 86 ? 6.681 -15.933 -13.091 1.00 91.94 86 GLN A C 1
ATOM 571 O O . GLN A 1 86 ? 7.286 -16.315 -14.088 1.00 91.94 86 GLN A O 1
ATOM 576 N N . ARG A 1 87 ? 5.349 -15.778 -13.086 1.00 92.12 87 ARG A N 1
ATOM 577 C CA . ARG A 1 87 ? 4.487 -16.148 -14.227 1.00 92.12 87 ARG A CA 1
ATOM 578 C C . ARG A 1 87 ? 4.216 -14.999 -15.196 1.00 92.12 87 ARG A C 1
ATOM 580 O O . ARG A 1 87 ? 4.140 -15.229 -16.396 1.00 92.12 87 ARG A O 1
ATOM 587 N N . ALA A 1 88 ? 4.018 -13.794 -14.671 1.00 88.06 88 ALA A N 1
ATOM 588 C CA . ALA A 1 88 ? 3.580 -12.616 -15.420 1.00 88.06 88 ALA A CA 1
ATOM 589 C C . ALA A 1 88 ? 4.607 -11.468 -15.396 1.00 88.06 88 ALA A C 1
ATOM 591 O O . ALA A 1 88 ? 4.377 -10.430 -16.014 1.00 88.06 88 ALA A O 1
ATOM 592 N N . GLY A 1 89 ? 5.739 -11.655 -14.711 1.00 88.62 89 GLY A N 1
ATOM 593 C CA . GLY A 1 89 ? 6.805 -10.665 -14.603 1.00 88.62 89 GLY A CA 1
ATOM 594 C C . GLY A 1 89 ? 6.589 -9.639 -13.488 1.00 88.62 89 GLY A C 1
ATOM 595 O O . GLY A 1 89 ? 5.527 -9.543 -12.866 1.00 88.62 89 GLY A O 1
ATOM 596 N N . TRP A 1 90 ? 7.634 -8.850 -13.236 1.00 86.81 90 TRP A N 1
ATOM 597 C CA . TRP A 1 90 ? 7.639 -7.831 -12.184 1.00 86.81 90 TRP A CA 1
ATOM 598 C C . TRP A 1 90 ? 6.696 -6.656 -12.471 1.00 86.81 90 TRP A C 1
ATOM 600 O O . TRP A 1 90 ? 6.129 -6.108 -11.528 1.00 86.81 90 TRP A O 1
ATOM 610 N N . ASP A 1 91 ? 6.435 -6.344 -13.744 1.00 87.69 91 ASP A N 1
ATOM 611 C CA . ASP A 1 91 ? 5.436 -5.350 -14.160 1.00 87.69 91 ASP A CA 1
ATOM 612 C C . ASP A 1 91 ? 4.054 -5.672 -13.561 1.00 87.69 91 ASP A C 1
ATOM 614 O O . ASP A 1 91 ? 3.418 -4.829 -12.923 1.00 87.69 91 ASP A O 1
ATOM 618 N N . ALA A 1 92 ? 3.608 -6.927 -13.698 1.00 87.44 92 ALA A N 1
ATOM 619 C CA . ALA A 1 92 ? 2.328 -7.388 -13.164 1.00 87.44 92 ALA A CA 1
ATOM 620 C C . ALA A 1 92 ? 2.320 -7.427 -11.627 1.00 87.44 92 ALA A C 1
ATOM 622 O O . ALA A 1 92 ? 1.316 -7.078 -11.003 1.00 87.44 92 ALA A O 1
ATOM 623 N N . ALA A 1 93 ? 3.443 -7.807 -11.009 1.00 90.50 93 ALA A N 1
ATOM 624 C CA . ALA A 1 93 ? 3.597 -7.818 -9.557 1.00 90.50 93 ALA A CA 1
ATOM 625 C C . ALA A 1 93 ? 3.433 -6.410 -8.958 1.00 90.50 93 ALA A C 1
ATOM 627 O O . ALA A 1 93 ? 2.552 -6.199 -8.120 1.00 90.50 93 ALA A O 1
ATOM 628 N N . PHE A 1 94 ? 4.201 -5.424 -9.432 1.00 89.19 94 PHE A N 1
ATOM 629 C CA . PHE A 1 94 ? 4.094 -4.044 -8.949 1.00 89.19 94 PHE A CA 1
ATOM 630 C C . PHE A 1 94 ? 2.761 -3.393 -9.326 1.00 89.19 94 PHE A C 1
ATOM 632 O O . PHE A 1 94 ? 2.182 -2.684 -8.503 1.00 89.19 94 PHE A O 1
ATOM 639 N N . GLY A 1 95 ? 2.219 -3.694 -10.511 1.00 88.69 95 GLY A N 1
ATOM 640 C CA . GLY A 1 95 ? 0.884 -3.249 -10.912 1.00 88.69 95 GLY A CA 1
ATOM 641 C C . GLY A 1 95 ? -0.213 -3.755 -9.970 1.00 88.69 95 GLY A C 1
ATOM 642 O O . GLY A 1 95 ? -1.069 -2.981 -9.545 1.00 88.69 95 GLY A O 1
ATOM 643 N N . SER A 1 96 ? -0.161 -5.028 -9.565 1.00 90.38 96 SER A N 1
ATOM 644 C CA . SER A 1 96 ? -1.122 -5.585 -8.603 1.00 90.38 96 SER A CA 1
ATOM 645 C C . SER A 1 96 ? -1.029 -4.913 -7.227 1.00 90.38 96 SER A C 1
ATOM 647 O O . SER A 1 96 ? -2.055 -4.571 -6.638 1.00 90.38 96 SER A O 1
ATOM 649 N N . LEU A 1 97 ? 0.186 -4.621 -6.749 1.00 89.50 97 LEU A N 1
ATOM 650 C CA . LEU A 1 97 ? 0.405 -3.877 -5.506 1.00 89.50 97 LEU A CA 1
ATOM 651 C C . LEU A 1 97 ? -0.108 -2.433 -5.606 1.00 89.50 97 LEU A C 1
ATOM 653 O O . LEU A 1 97 ? -0.695 -1.926 -4.650 1.00 89.50 97 LEU A O 1
ATOM 657 N N . ALA A 1 98 ? 0.050 -1.784 -6.763 1.00 90.06 98 ALA A N 1
ATOM 658 C CA . ALA A 1 98 ? -0.499 -0.452 -7.009 1.00 90.06 98 ALA A CA 1
ATOM 659 C C . ALA A 1 98 ? -2.037 -0.453 -6.960 1.00 90.06 98 ALA A C 1
ATOM 661 O O . ALA A 1 98 ? -2.631 0.459 -6.385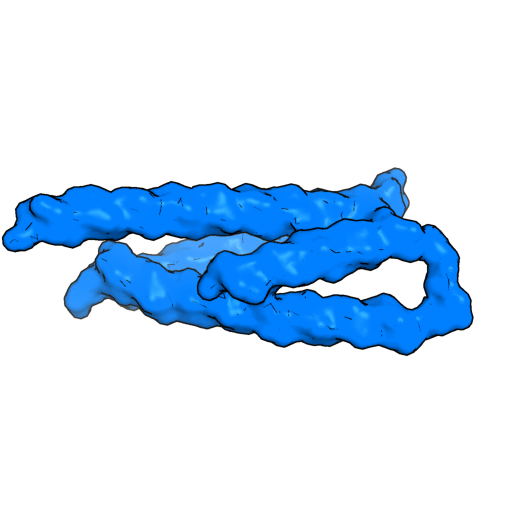 1.00 90.06 98 ALA A O 1
ATOM 662 N N . ILE A 1 99 ? -2.686 -1.499 -7.486 1.00 90.50 99 ILE A N 1
ATOM 663 C CA . ILE A 1 99 ? -4.142 -1.682 -7.378 1.00 90.50 99 ILE A CA 1
ATOM 664 C C . ILE A 1 99 ? -4.557 -1.840 -5.912 1.00 90.50 99 ILE A C 1
ATOM 666 O O . ILE A 1 99 ? -5.497 -1.182 -5.473 1.00 90.50 99 ILE A O 1
ATOM 670 N N . VAL A 1 100 ? -3.848 -2.653 -5.123 1.00 90.94 100 VAL A N 1
ATOM 671 C CA . VAL A 1 100 ? -4.132 -2.805 -3.684 1.00 90.94 100 VAL A CA 1
ATOM 672 C C . VAL A 1 100 ? -3.980 -1.470 -2.943 1.00 90.94 100 VAL A C 1
ATOM 674 O O . VAL A 1 100 ? -4.833 -1.107 -2.127 1.00 90.94 100 VAL A O 1
ATOM 677 N N . ALA A 1 101 ? -2.942 -0.691 -3.256 1.00 89.88 101 ALA A N 1
ATOM 678 C CA . ALA A 1 101 ? -2.759 0.647 -2.698 1.00 89.88 101 ALA A CA 1
ATOM 679 C C . ALA A 1 101 ? -3.904 1.600 -3.099 1.00 89.88 101 ALA A C 1
ATOM 681 O O . ALA A 1 101 ? -4.398 2.353 -2.258 1.00 89.88 101 ALA A O 1
ATOM 682 N N . LEU A 1 102 ? -4.395 1.522 -4.340 1.00 89.88 102 LEU A N 1
ATOM 683 C CA . LEU A 1 102 ? -5.549 2.293 -4.809 1.00 89.88 102 LEU A CA 1
ATOM 684 C C . LEU A 1 102 ? -6.848 1.899 -4.087 1.00 89.88 102 LEU A C 1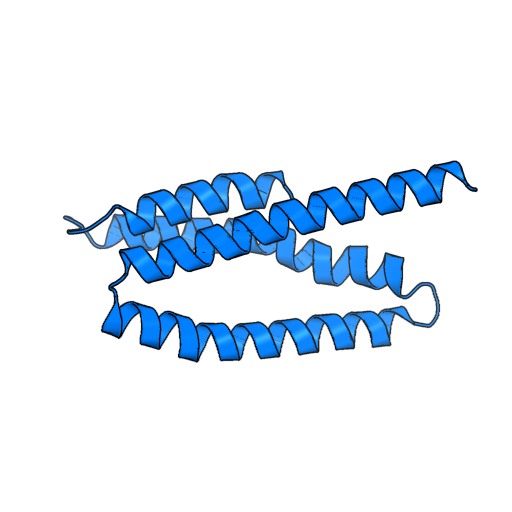
ATOM 686 O O . LEU A 1 102 ? -7.605 2.768 -3.655 1.00 89.88 102 LEU A O 1
ATOM 690 N N . VAL A 1 103 ? -7.090 0.601 -3.886 1.00 91.69 103 VAL A N 1
ATOM 691 C CA . VAL A 1 103 ? -8.227 0.111 -3.089 1.00 91.69 103 VAL A CA 1
ATOM 692 C C . VAL A 1 103 ? -8.133 0.624 -1.650 1.00 91.69 103 VAL A C 1
ATOM 694 O O . VAL A 1 103 ? -9.135 1.051 -1.077 1.00 91.69 103 VAL A O 1
ATOM 697 N N . THR A 1 104 ? -6.923 0.677 -1.088 1.00 88.88 104 THR A N 1
ATOM 698 C CA . THR A 1 104 ? -6.674 1.227 0.253 1.00 88.88 104 THR A CA 1
ATOM 699 C C . THR A 1 104 ? -7.006 2.720 0.327 1.00 88.88 104 THR A C 1
ATOM 701 O O . THR A 1 104 ? -7.582 3.175 1.318 1.00 88.88 104 THR A O 1
ATOM 704 N N . VAL A 1 105 ? -6.719 3.496 -0.725 1.00 88.81 105 VAL A N 1
ATOM 705 C CA . VAL A 1 105 ? -7.170 4.896 -0.832 1.00 88.81 105 VAL A CA 1
ATOM 706 C C . VAL A 1 105 ? -8.697 4.974 -0.797 1.00 88.81 105 VAL A C 1
ATOM 708 O O . VAL A 1 105 ? -9.241 5.759 -0.023 1.00 88.81 105 VAL A O 1
ATOM 711 N N . GLY A 1 106 ? -9.390 4.127 -1.562 1.00 88.25 106 GLY A N 1
ATOM 712 C CA . GLY A 1 106 ? -10.854 4.056 -1.550 1.00 88.25 106 GLY A CA 1
ATOM 713 C C . GLY A 1 106 ? -11.422 3.741 -0.162 1.00 88.25 106 GLY A C 1
ATOM 714 O O . GLY A 1 106 ? -12.306 4.449 0.317 1.00 88.25 106 GLY A O 1
ATOM 715 N N . ALA A 1 107 ? -10.858 2.744 0.524 1.00 87.19 107 ALA A N 1
ATOM 716 C CA . ALA A 1 107 ? -11.236 2.394 1.894 1.00 87.19 107 ALA A CA 1
ATOM 717 C C . ALA A 1 107 ? -10.982 3.545 2.882 1.00 87.19 107 ALA A C 1
ATOM 719 O O . ALA A 1 107 ? -11.811 3.806 3.750 1.00 87.19 107 ALA A O 1
ATOM 720 N N . THR A 1 108 ? -9.877 4.280 2.715 1.00 86.44 108 THR A N 1
ATOM 721 C CA . THR A 1 108 ? -9.560 5.466 3.530 1.00 86.44 108 THR A CA 1
ATOM 722 C C . THR A 1 108 ? -10.615 6.554 3.363 1.00 86.44 108 THR A C 1
ATOM 724 O O . THR A 1 108 ? -11.081 7.124 4.345 1.00 86.44 108 THR A O 1
ATOM 727 N N . ILE A 1 109 ? -11.004 6.845 2.118 1.00 87.19 109 ILE A N 1
ATOM 728 C CA . ILE A 1 109 ? -12.023 7.855 1.815 1.00 87.19 109 ILE A CA 1
ATOM 729 C C . ILE A 1 109 ? -13.376 7.420 2.382 1.00 87.19 109 ILE A C 1
ATOM 731 O O . ILE A 1 109 ? -14.065 8.230 2.997 1.00 87.19 109 ILE A O 1
ATOM 735 N N . ALA A 1 110 ? -13.743 6.145 2.224 1.00 87.38 110 ALA A N 1
ATOM 736 C CA . ALA A 1 110 ? -14.971 5.605 2.797 1.00 87.38 110 ALA A CA 1
ATOM 737 C C . ALA A 1 110 ? -14.983 5.740 4.326 1.00 87.38 110 ALA A C 1
ATOM 739 O O . ALA A 1 110 ? -15.958 6.236 4.884 1.00 87.38 110 ALA A O 1
ATOM 740 N N . TYR A 1 111 ? -13.889 5.370 4.997 1.00 84.75 111 TYR A N 1
ATOM 741 C CA . TYR A 1 111 ? -13.752 5.507 6.447 1.00 84.75 111 TYR A CA 1
ATOM 742 C C . TYR A 1 111 ? -13.909 6.958 6.909 1.00 84.75 111 TYR A C 1
ATOM 744 O O . TYR A 1 111 ? -14.664 7.227 7.839 1.00 84.75 111 TYR A O 1
ATOM 752 N N . TRP A 1 112 ? -13.256 7.897 6.219 1.00 84.06 112 TRP A N 1
ATOM 753 C CA . TRP A 1 112 ? -13.395 9.321 6.514 1.00 84.06 112 TRP A CA 1
ATOM 754 C C . TRP A 1 112 ? -14.856 9.774 6.375 1.00 84.06 112 TRP A C 1
ATOM 756 O O . TRP A 1 112 ? -15.401 10.366 7.302 1.00 84.06 112 TRP A O 1
ATOM 766 N N . ARG A 1 113 ? -15.542 9.405 5.286 1.00 85.19 113 ARG A N 1
ATOM 767 C CA . ARG A 1 113 ? -16.970 9.718 5.114 1.00 85.19 113 ARG A CA 1
ATOM 768 C C . ARG A 1 113 ? -17.834 9.154 6.238 1.00 85.19 113 ARG A C 1
ATOM 770 O O . ARG A 1 113 ? -18.725 9.852 6.710 1.00 85.19 113 ARG A O 1
ATOM 777 N N . PHE A 1 114 ? -17.588 7.921 6.676 1.00 82.94 114 PHE A N 1
ATOM 778 C CA . PHE A 1 114 ? -18.326 7.337 7.798 1.00 82.94 114 PHE A CA 1
ATOM 779 C C . PHE A 1 114 ? -18.079 8.089 9.108 1.00 82.94 114 PHE A C 1
ATOM 781 O O . PHE A 1 114 ? -19.037 8.331 9.840 1.00 82.94 114 PHE A O 1
ATOM 788 N N . GLN A 1 115 ? -16.835 8.493 9.389 1.00 78.94 115 GLN A N 1
ATOM 789 C CA . GLN A 1 115 ? -16.528 9.295 10.574 1.00 78.94 115 GLN A CA 1
ATOM 790 C C . GLN A 1 115 ? -17.222 10.664 10.551 1.00 78.94 115 GLN A C 1
ATOM 792 O O . GLN A 1 115 ? -17.777 11.059 11.572 1.00 78.94 115 GLN A O 1
ATOM 797 N N . GLU A 1 116 ? -17.257 11.357 9.406 1.00 77.62 116 GLU A N 1
ATOM 798 C CA . GLU A 1 116 ? -17.986 12.633 9.268 1.00 77.62 116 GLU A CA 1
ATOM 799 C C . GLU A 1 116 ? -19.468 12.471 9.644 1.00 77.62 116 GLU A C 1
ATOM 801 O O . GLU A 1 116 ? -19.997 13.231 10.449 1.00 77.62 116 GLU A O 1
ATOM 806 N N . HIS A 1 117 ? -20.121 11.410 9.155 1.00 71.44 117 HIS A N 1
ATOM 807 C CA . HIS A 1 117 ? -21.530 11.139 9.469 1.00 71.44 117 HIS A CA 1
ATOM 808 C C . HIS A 1 117 ? -21.776 10.776 10.941 1.00 71.44 117 HIS A C 1
ATOM 810 O O . HIS A 1 117 ? -22.889 10.949 11.439 1.00 71.44 117 HIS A O 1
ATOM 816 N N . LEU A 1 118 ? -20.780 10.214 11.629 1.00 66.38 118 LEU A N 1
ATOM 817 C CA . LEU A 1 118 ? -20.852 9.919 13.061 1.00 66.38 118 LEU A CA 1
ATOM 818 C C . LEU A 1 118 ? -20.679 11.189 13.900 1.00 66.38 118 LEU A C 1
ATOM 820 O O . LEU A 1 118 ? -21.409 11.355 14.873 1.00 66.38 118 LEU A O 1
ATOM 824 N N . ALA A 1 119 ? -19.772 12.084 13.501 1.00 67.50 119 ALA A N 1
ATOM 825 C CA . ALA A 1 119 ? -19.537 13.360 14.173 1.00 67.50 119 ALA A CA 1
ATOM 826 C C . ALA A 1 119 ? -20.742 14.310 14.074 1.00 67.50 119 ALA A C 1
ATOM 828 O O . ALA A 1 119 ? -21.068 14.979 15.047 1.00 67.50 119 ALA A O 1
ATOM 829 N N . ASP A 1 120 ? -21.458 14.310 12.946 1.00 67.38 120 ASP A N 1
ATOM 830 C CA . ASP A 1 120 ? -22.669 15.127 12.763 1.00 67.38 120 ASP A CA 1
ATOM 831 C C . ASP A 1 120 ? -23.872 14.656 13.610 1.00 67.38 120 ASP A C 1
ATOM 833 O O . ASP A 1 120 ? -24.889 15.347 13.699 1.00 67.38 120 ASP A O 1
ATOM 837 N N . ARG A 1 121 ? -23.801 13.459 14.211 1.00 57.62 121 ARG A N 1
ATOM 838 C CA . ARG A 1 121 ? -24.893 12.858 15.000 1.00 57.62 121 ARG A CA 1
ATOM 839 C C . ARG A 1 121 ? -24.749 13.022 16.515 1.00 57.62 121 ARG A C 1
ATOM 841 O O . ARG A 1 121 ? -25.672 12.622 17.228 1.00 57.62 121 ARG A O 1
ATOM 848 N N . THR A 1 122 ? -23.633 13.563 16.999 1.00 53.59 122 THR A N 1
ATOM 849 C CA . THR A 1 122 ? -23.331 13.781 18.429 1.00 53.59 122 THR A CA 1
ATOM 850 C C . THR A 1 122 ? -23.344 15.254 18.783 1.00 53.59 122 THR A C 1
ATOM 852 O O . THR A 1 122 ? -23.917 15.586 19.843 1.00 53.59 122 THR A O 1
#

Organism: NCBI:txid2604844

Radius of gyration: 16.92 Å; chains: 1; bounding box: 47×32×44 Å

Sequence (122 aa):
MLAGLIPLIAILGIMGSIREPGSAVLPLVLVSAAAILMIGPYSFLAGAISLDLGGKVGSSTTSGLIDAAGYLGAIASGVGIGSLAQRAGWDAAFGSLAIVALVTVGATIAYWRFQEHLADRT

Foldseek 3Di:
DCVLLVVLLVLLQVQLVCPDPPDPVVVVVSVVSNVVSVVVVVCCCLPVVLCVVLPPHGSVVSSVVSVVVVVVVVVCLVVVLVVCCVPVNSSRSSNVVSVVSVVVVVVVVVVVVVVVVVVVVD

InterPro domains:
  IPR036259 MFS transporter superfamily [G3DSA:1.20.1250.20] (1-120)
  IPR036259 MFS transporter superfamily [SSF103473] (2-114)

Secondary structure (DSSP, 8-state):
-HHHHHHHHHHHHHHTT-SS-S-THHHHHHHHHHHHHHHHHHHHIIIIIHHHHHHHHHHHHHHHHHHHHHHHHHHHHHHHHHHHHHHHHHHHHHHHHHHHHHHHHHHHHHHHHHHHHHHTT-

pLDDT: mean 84.09, std 6.85, range [53.59, 92.12]